Protein AF-A0A5C6TUW5-F1 (afdb_monomer)

Radius of gyration: 16.86 Å; Cα contacts (8 Å, |Δi|>4): 86; chains: 1; bounding box: 33×36×42 Å

Sequence (82 aa):
MKFKTYLLSYNYQGAQWSAEIKAASFDDARSRLRSLGLNGQVDGELIARIPANTITHFPVSILLPVIVATRNFLHRLFRTRP

Mean predicted aligned error: 11.5 Å

Organism: NCBI:txid1176539

Nearest PDB structures (foldseek):
  4njc-assembly3_C  TM=6.144E-01  e=1.165E+00  Geobacillus stearothermophilus
  4l5n-assembly6_F  TM=4.043E-01  e=1.031E+00  Bacillus phage PZA
  8ail-assembly1_J  TM=3.897E-01  e=2.914E+00  Bacillus phage VMY22
  2flp-assembly1_A-2  TM=3.623E-01  e=3.956E+00  Homo sapiens

pLDDT: mean 81.51, std 13.59, range [49.88, 95.88]

Solvent-accessible surface area (backbone atoms only — not comparable to full-atom values): 5039 Å² total; per-residue (Å²): 137,70,71,43,47,29,36,31,40,33,67,56,95,93,40,83,44,76,50,79,44,79,20,73,44,73,66,50,42,48,52,50,41,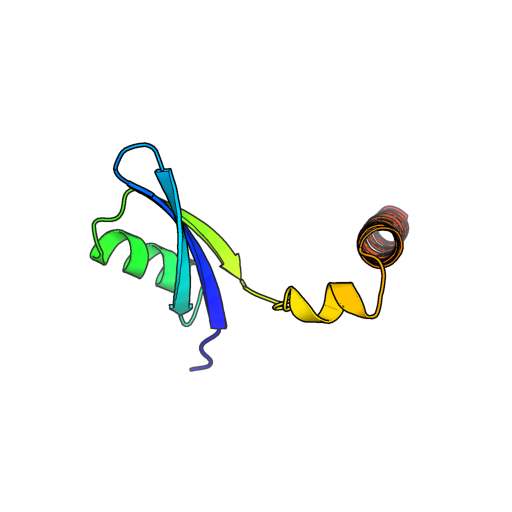54,75,69,70,52,74,54,48,72,79,44,73,62,86,76,85,82,60,76,77,55,45,79,81,45,60,61,85,54,57,55,55,50,55,50,48,52,51,53,50,51,56,53,62,67,69,70,66,134

Secondary structure (DSSP, 8-state):
---EEEEEEEEETTEEEEEEEEESSHHHHHHHHHHTT--EEEEEE------GGGTTTS-HHHHHHHHHHHHHHHHHHHTT--

Structure (mmCIF, N/CA/C/O backbone):
data_AF-A0A5C6TUW5-F1
#
_entry.id   AF-A0A5C6TUW5-F1
#
loop_
_atom_site.group_PDB
_atom_site.i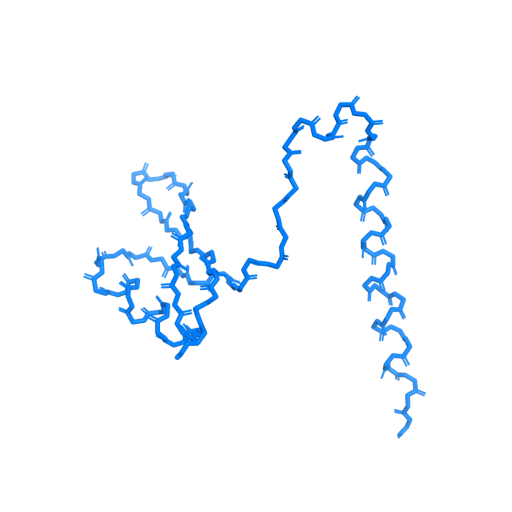d
_atom_site.type_symbol
_atom_site.label_atom_id
_atom_site.label_alt_id
_atom_site.label_comp_id
_atom_site.label_asym_id
_atom_site.label_entity_id
_atom_site.label_seq_id
_atom_site.pdbx_PDB_ins_code
_atom_site.Cartn_x
_atom_site.Cartn_y
_atom_site.Cartn_z
_atom_site.occupancy
_atom_site.B_iso_or_equiv
_atom_site.auth_seq_id
_atom_site.auth_comp_id
_atom_site.auth_asym_id
_atom_site.auth_atom_id
_atom_site.pdbx_PDB_model_num
ATOM 1 N N . MET A 1 1 ? 9.964 -15.343 -13.297 1.00 64.00 1 MET A N 1
ATOM 2 C CA . MET A 1 1 ? 9.055 -14.183 -13.127 1.00 64.00 1 MET A CA 1
ATOM 3 C C . MET A 1 1 ? 9.450 -13.430 -11.864 1.00 64.00 1 MET A C 1
ATOM 5 O O . MET A 1 1 ? 9.696 -14.083 -10.858 1.00 64.00 1 MET A O 1
ATOM 9 N N . LYS A 1 2 ? 9.570 -12.096 -11.909 1.00 87.12 2 LYS A N 1
ATOM 10 C CA . LYS A 1 2 ? 9.925 -11.277 -10.736 1.00 87.12 2 LYS A CA 1
ATOM 11 C C . LYS A 1 2 ? 8.647 -10.710 -10.122 1.00 87.12 2 LYS A C 1
ATOM 13 O O . LYS A 1 2 ? 7.948 -9.953 -10.785 1.00 87.12 2 LYS A O 1
ATOM 18 N N . PHE A 1 3 ? 8.344 -11.087 -8.884 1.00 91.75 3 PHE A N 1
ATOM 19 C CA . PHE A 1 3 ? 7.202 -10.539 -8.155 1.00 91.75 3 PHE A CA 1
ATOM 20 C C . PHE A 1 3 ? 7.566 -9.201 -7.515 1.00 91.75 3 PHE A C 1
ATOM 22 O O . PHE A 1 3 ? 8.657 -9.042 -6.964 1.00 91.75 3 PHE A O 1
ATOM 29 N N . LYS A 1 4 ? 6.631 -8.259 -7.585 1.00 93.62 4 LYS A N 1
ATOM 30 C CA . LYS A 1 4 ? 6.669 -6.954 -6.930 1.00 93.62 4 LYS A CA 1
ATOM 31 C C . LYS A 1 4 ? 5.573 -6.901 -5.875 1.00 93.62 4 LYS A C 1
ATOM 33 O O . LYS A 1 4 ? 4.582 -7.627 -5.970 1.00 93.62 4 LYS A O 1
ATOM 38 N N . THR A 1 5 ? 5.757 -6.057 -4.871 1.00 95.88 5 THR A N 1
ATOM 39 C CA . THR A 1 5 ? 4.729 -5.816 -3.858 1.00 95.88 5 THR A CA 1
ATOM 40 C C . THR A 1 5 ? 3.862 -4.656 -4.314 1.00 95.88 5 THR A C 1
ATOM 42 O O . THR A 1 5 ? 4.381 -3.600 -4.658 1.00 95.88 5 THR A O 1
ATOM 45 N N . TYR A 1 6 ? 2.551 -4.850 -4.307 1.00 94.88 6 TYR A N 1
ATOM 46 C CA . TYR A 1 6 ? 1.561 -3.824 -4.593 1.00 94.88 6 TYR A CA 1
ATOM 47 C C . TYR A 1 6 ? 0.744 -3.543 -3.340 1.00 94.88 6 TYR A C 1
ATOM 49 O O . TYR A 1 6 ? 0.422 -4.466 -2.590 1.00 94.88 6 TYR A O 1
ATOM 57 N N . LEU A 1 7 ? 0.412 -2.274 -3.129 1.00 95.19 7 LEU A N 1
ATOM 58 C CA . LEU A 1 7 ? -0.521 -1.853 -2.097 1.00 95.19 7 LEU A CA 1
ATOM 59 C C . LEU A 1 7 ? -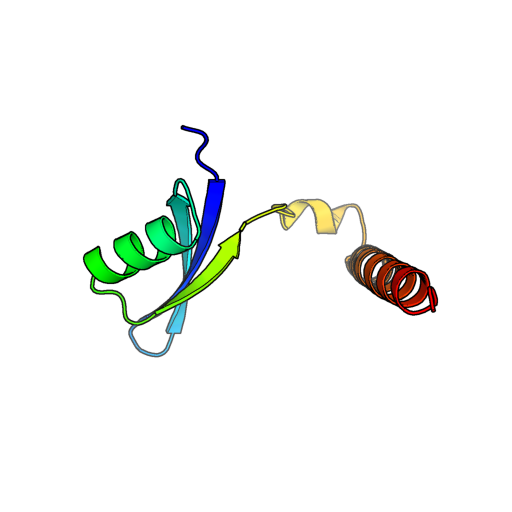1.932 -1.835 -2.685 1.00 95.19 7 LEU A C 1
ATOM 61 O O . LEU A 1 7 ? -2.142 -1.370 -3.809 1.00 95.19 7 LEU A O 1
ATOM 65 N N . LEU A 1 8 ? -2.888 -2.352 -1.927 1.00 93.94 8 LEU A N 1
ATOM 66 C CA . LEU A 1 8 ? -4.306 -2.263 -2.239 1.00 93.94 8 LEU A CA 1
ATOM 67 C C . LEU A 1 8 ? -5.053 -1.630 -1.076 1.00 93.94 8 LEU A C 1
ATOM 69 O O . LEU A 1 8 ? -4.703 -1.869 0.079 1.00 93.94 8 LEU A O 1
ATOM 73 N N . SER A 1 9 ? -6.100 -0.880 -1.394 1.00 93.06 9 SER A N 1
ATOM 74 C CA . SER A 1 9 ? -6.995 -0.259 -0.424 1.00 93.06 9 SER A CA 1
ATOM 75 C C . SER A 1 9 ? -8.432 -0.662 -0.707 1.00 93.06 9 SER A C 1
ATOM 77 O O . SER A 1 9 ? -8.871 -0.648 -1.857 1.00 93.06 9 SER A O 1
ATOM 79 N N . TYR A 1 10 ? -9.177 -1.023 0.330 1.00 92.25 10 TYR A N 1
ATOM 80 C CA . TYR A 1 10 ? -10.584 -1.406 0.235 1.00 92.25 10 TYR A CA 1
ATOM 81 C C . TYR A 1 10 ? -11.359 -0.908 1.453 1.00 92.25 10 TYR A C 1
ATOM 83 O O . TYR A 1 10 ? -10.790 -0.694 2.521 1.00 92.25 10 TYR A O 1
ATOM 91 N N . ASN A 1 11 ? -12.668 -0.730 1.294 1.00 90.94 11 ASN A N 1
ATOM 92 C CA . ASN A 1 11 ? -13.542 -0.320 2.388 1.00 90.94 11 ASN A CA 1
ATOM 93 C C . ASN A 1 11 ? -14.288 -1.530 2.944 1.00 90.94 11 ASN A C 1
ATOM 95 O O . ASN A 1 11 ? -14.885 -2.301 2.192 1.00 90.94 11 ASN A O 1
ATOM 99 N N . TYR A 1 12 ? -14.287 -1.675 4.266 1.00 87.75 12 TYR A N 1
ATOM 100 C CA . TYR A 1 12 ? -15.027 -2.719 4.963 1.00 87.75 12 TYR A CA 1
ATOM 101 C C . TYR A 1 12 ? -15.611 -2.162 6.261 1.00 87.75 12 TYR A C 1
ATOM 103 O O . TYR A 1 12 ? -14.886 -1.614 7.090 1.00 87.75 12 TYR A O 1
ATOM 111 N N . GLN A 1 13 ? -16.936 -2.275 6.412 1.00 90.38 13 GLN A N 1
ATOM 112 C CA . GLN A 1 13 ? -17.700 -1.745 7.554 1.00 90.38 13 GLN A CA 1
ATOM 113 C C . GLN A 1 13 ? -17.444 -0.253 7.847 1.00 90.38 13 GLN A C 1
ATOM 115 O O . GLN A 1 13 ? -17.328 0.161 8.994 1.00 90.38 13 GLN A O 1
ATOM 120 N N . GLY A 1 14 ? -17.326 0.568 6.798 1.00 89.81 14 GLY A N 1
ATOM 121 C CA . GLY A 1 14 ? -17.081 2.010 6.934 1.00 89.81 14 GLY A CA 1
ATOM 122 C C . GLY A 1 14 ? -15.641 2.388 7.301 1.00 89.81 14 GLY A C 1
ATOM 123 O O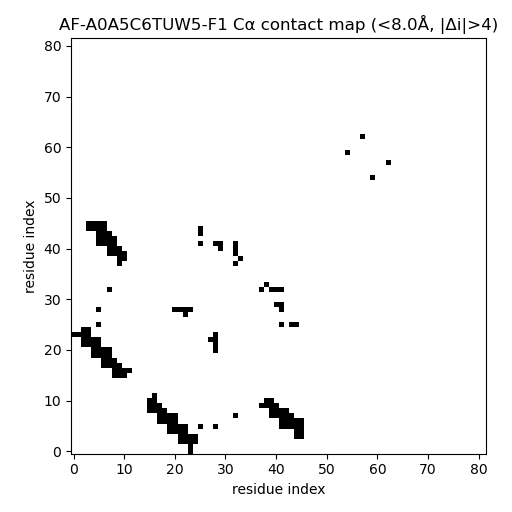 . GLY A 1 14 ? -15.331 3.574 7.350 1.00 89.81 14 GLY A O 1
ATOM 124 N N . ALA A 1 15 ? -14.753 1.411 7.505 1.00 91.44 15 ALA A N 1
ATOM 125 C CA . ALA A 1 15 ? -13.325 1.635 7.685 1.00 91.44 15 ALA A CA 1
ATOM 126 C C . ALA A 1 15 ? -12.560 1.363 6.384 1.00 91.44 15 ALA A C 1
ATOM 128 O O . ALA A 1 15 ? -12.873 0.421 5.647 1.00 91.44 15 ALA A O 1
ATOM 129 N N . GLN A 1 16 ? -11.537 2.177 6.121 1.00 91.62 16 GLN A N 1
ATOM 130 C CA . GLN A 1 16 ? -10.593 1.943 5.035 1.00 91.62 16 GLN A CA 1
ATOM 131 C C . GLN A 1 16 ? -9.470 1.030 5.528 1.00 91.62 16 GLN A C 1
ATOM 133 O O . GLN A 1 16 ? -8.814 1.311 6.531 1.00 91.62 16 GLN A O 1
ATOM 138 N N . TRP A 1 17 ? -9.243 -0.052 4.796 1.00 91.81 17 TRP A N 1
ATOM 139 C CA . TRP A 1 17 ? -8.185 -1.019 5.042 1.00 91.81 17 TRP A CA 1
ATOM 140 C C . TRP A 1 17 ? -7.193 -0.984 3.893 1.00 91.81 17 TRP A C 1
ATOM 142 O O . TRP A 1 17 ? -7.579 -0.810 2.736 1.00 91.81 17 TRP A O 1
ATOM 152 N N . SER A 1 18 ? -5.923 -1.216 4.209 1.00 91.44 18 SER A N 1
ATOM 153 C CA . SER A 1 18 ? -4.874 -1.389 3.210 1.00 91.44 18 SER A CA 1
ATOM 154 C C . SER A 1 18 ? -4.173 -2.722 3.428 1.00 91.44 18 SER A C 1
ATOM 156 O O . SER A 1 18 ? -3.920 -3.124 4.564 1.00 91.44 18 SER A O 1
ATOM 158 N N . ALA A 1 19 ? -3.863 -3.417 2.340 1.00 90.62 19 ALA A N 1
ATOM 159 C CA . ALA A 1 19 ? -3.126 -4.671 2.368 1.00 90.62 19 ALA A CA 1
ATOM 160 C C . ALA A 1 19 ? -2.033 -4.678 1.299 1.00 90.62 19 ALA A C 1
ATOM 162 O O . ALA A 1 19 ? -2.020 -3.865 0.375 1.00 90.62 19 ALA A O 1
ATOM 163 N N . GLU A 1 20 ? -1.113 -5.625 1.425 1.00 94.56 20 GLU A N 1
ATOM 164 C CA . GLU A 1 20 ? -0.048 -5.836 0.455 1.00 94.56 20 GLU A CA 1
ATOM 165 C C . GLU A 1 20 ? -0.273 -7.140 -0.293 1.00 94.56 20 GLU A C 1
ATOM 167 O O . GLU A 1 20 ? -0.591 -8.172 0.300 1.00 94.56 20 GLU A O 1
ATOM 172 N N . ILE A 1 21 ? -0.056 -7.107 -1.604 1.00 93.38 21 ILE A N 1
ATOM 173 C CA . ILE A 1 21 ? -0.138 -8.285 -2.454 1.00 93.38 21 ILE A CA 1
ATOM 174 C C . ILE A 1 21 ? 1.098 -8.402 -3.333 1.00 93.38 21 ILE A C 1
ATOM 176 O O . ILE A 1 21 ? 1.560 -7.435 -3.935 1.00 93.38 21 ILE A O 1
ATOM 180 N N . LYS A 1 22 ? 1.647 -9.612 -3.426 1.00 95.56 22 LYS A N 1
ATOM 181 C CA . LYS A 1 22 ? 2.708 -9.909 -4.389 1.00 95.56 22 LYS A CA 1
ATOM 182 C C . LYS A 1 22 ? 2.081 -10.212 -5.743 1.00 95.56 22 LYS A C 1
ATOM 184 O O . LYS A 1 22 ? 1.238 -11.101 -5.825 1.00 95.56 22 LYS A O 1
ATOM 189 N N . ALA A 1 23 ? 2.512 -9.522 -6.791 1.00 95.56 23 ALA A N 1
ATOM 190 C CA . ALA A 1 23 ? 2.043 -9.743 -8.156 1.00 95.56 23 ALA A CA 1
ATOM 191 C C . ALA A 1 23 ? 3.165 -9.497 -9.172 1.00 95.56 23 ALA A C 1
ATOM 193 O O . ALA A 1 23 ? 4.141 -8.803 -8.883 1.00 95.56 23 ALA A O 1
ATOM 194 N N . ALA A 1 24 ? 3.070 -10.118 -10.346 1.00 95.00 24 ALA A N 1
ATOM 195 C CA . ALA A 1 24 ? 4.070 -9.958 -11.403 1.00 95.00 24 ALA A CA 1
ATOM 196 C C . ALA A 1 24 ? 3.932 -8.611 -12.137 1.00 95.00 24 ALA A C 1
ATOM 198 O O . ALA A 1 24 ? 4.908 -8.094 -12.681 1.00 95.00 24 ALA A O 1
ATOM 199 N N . SER A 1 25 ? 2.727 -8.041 -12.138 1.00 94.75 25 SER A N 1
ATOM 200 C CA . SER A 1 25 ? 2.391 -6.758 -12.752 1.00 94.75 25 SER A CA 1
ATOM 201 C C . SER A 1 25 ? 1.217 -6.097 -12.026 1.00 94.75 25 SER A C 1
ATOM 203 O O . SER A 1 25 ? 0.565 -6.710 -11.176 1.00 94.75 25 SER A O 1
ATOM 205 N N . PHE A 1 26 ? 0.925 -4.847 -12.387 1.00 92.62 26 PHE A N 1
ATOM 206 C CA . PHE A 1 26 ? -0.234 -4.121 -11.870 1.00 92.62 26 PHE A CA 1
ATOM 207 C C . PHE A 1 26 ? -1.554 -4.808 -12.252 1.00 92.62 26 PHE A C 1
ATOM 209 O O . PHE A 1 26 ? -2.454 -4.932 -11.422 1.00 92.62 26 PHE A O 1
ATOM 216 N N . ASP A 1 27 ? -1.653 -5.320 -13.481 1.00 94.31 27 ASP A N 1
ATOM 217 C CA . ASP A 1 27 ? -2.836 -6.050 -13.944 1.00 94.31 27 ASP A CA 1
ATOM 218 C C . ASP A 1 27 ? -3.028 -7.373 -13.195 1.00 94.31 27 ASP A C 1
ATOM 220 O O . ASP A 1 27 ? -4.153 -7.705 -12.824 1.00 94.31 27 ASP A O 1
ATOM 224 N N . ASP A 1 28 ? -1.938 -8.090 -12.890 1.00 94.44 28 ASP A N 1
ATOM 225 C CA . ASP A 1 28 ? -1.979 -9.290 -12.043 1.00 94.44 28 ASP A CA 1
ATOM 226 C C . ASP A 1 28 ? -2.463 -8.934 -10.624 1.00 94.44 28 ASP A C 1
ATOM 228 O O . ASP A 1 28 ? -3.373 -9.574 -10.097 1.00 94.44 28 ASP A O 1
ATOM 232 N N . ALA A 1 29 ? -1.960 -7.843 -10.032 1.00 94.06 29 ALA A N 1
ATOM 233 C CA . ALA A 1 29 ? -2.434 -7.363 -8.730 1.00 94.06 29 ALA A CA 1
ATOM 234 C C . ALA A 1 29 ? -3.938 -7.040 -8.749 1.00 94.06 29 ALA A C 1
ATOM 236 O O . ALA A 1 29 ? -4.674 -7.431 -7.840 1.00 94.06 29 ALA A O 1
ATOM 237 N N . ARG A 1 30 ? -4.416 -6.379 -9.810 1.00 93.25 30 ARG A N 1
ATOM 238 C CA . ARG A 1 30 ? -5.833 -6.032 -9.984 1.00 93.25 30 ARG A CA 1
ATOM 239 C C . ARG A 1 30 ? -6.708 -7.267 -10.180 1.00 93.25 30 ARG A C 1
ATOM 241 O O . ARG A 1 30 ? -7.800 -7.334 -9.619 1.00 93.25 30 ARG A O 1
ATOM 248 N N . SER A 1 31 ? -6.235 -8.241 -10.954 1.00 94.00 31 SER A N 1
ATOM 249 C CA . SER A 1 31 ? -6.927 -9.515 -11.159 1.00 94.00 31 SER A CA 1
ATOM 250 C C . SER A 1 31 ? -7.081 -10.271 -9.840 1.00 94.00 31 SER A C 1
ATOM 252 O O . SER A 1 31 ? -8.168 -10.749 -9.518 1.00 94.00 31 SER A O 1
ATOM 254 N N . ARG A 1 32 ? -6.023 -10.304 -9.024 1.00 93.31 32 ARG A N 1
ATOM 255 C CA . ARG A 1 32 ? -6.066 -10.928 -7.699 1.00 93.31 32 ARG A CA 1
ATOM 256 C C . ARG A 1 32 ? -7.010 -10.202 -6.745 1.00 93.31 32 ARG A C 1
ATOM 258 O O . ARG A 1 32 ? -7.809 -10.860 -6.086 1.00 93.31 32 ARG A O 1
ATOM 265 N N . LEU A 1 33 ? -6.987 -8.868 -6.716 1.00 92.00 33 LEU A N 1
ATOM 266 C CA . LEU A 1 33 ? -7.926 -8.079 -5.911 1.00 92.00 33 LEU A CA 1
ATOM 267 C C . LEU A 1 33 ? -9.386 -8.421 -6.254 1.00 92.00 33 LEU A C 1
ATOM 269 O O . LEU A 1 33 ? -10.191 -8.650 -5.355 1.00 92.00 33 LEU A O 1
ATOM 273 N N . ARG A 1 34 ? -9.703 -8.538 -7.551 1.00 90.94 34 ARG A N 1
ATOM 274 C CA . ARG A 1 34 ? -11.032 -8.968 -8.012 1.00 90.94 34 ARG A CA 1
ATOM 275 C C . ARG A 1 34 ? -11.365 -10.395 -7.579 1.00 90.94 34 ARG A C 1
ATOM 277 O O . ARG A 1 34 ? -12.481 -10.633 -7.135 1.00 90.94 34 ARG A O 1
ATOM 284 N N . SER A 1 35 ? -10.412 -11.327 -7.663 1.00 91.62 35 SER A N 1
ATOM 285 C CA . SER A 1 35 ? -10.632 -12.716 -7.223 1.00 91.62 35 SER A CA 1
ATOM 286 C C . SER A 1 35 ? -10.881 -12.853 -5.718 1.00 91.62 35 SER A C 1
ATOM 288 O O . SER A 1 35 ? -11.533 -13.801 -5.297 1.00 91.62 35 SER A O 1
ATOM 290 N N . LEU A 1 36 ? -10.411 -11.892 -4.916 1.00 86.31 36 LEU A N 1
ATOM 291 C CA . LEU A 1 36 ? -10.673 -11.830 -3.477 1.00 86.31 36 LEU A CA 1
ATOM 292 C C . LEU A 1 36 ? -12.065 -11.264 -3.147 1.00 86.31 36 LEU A C 1
ATOM 294 O O . LEU A 1 36 ? -12.435 -11.218 -1.978 1.00 86.31 36 LEU A O 1
ATOM 298 N N . GLY A 1 37 ? -12.830 -10.806 -4.146 1.00 87.19 37 GLY A N 1
ATOM 299 C CA . GLY A 1 37 ? -14.154 -10.209 -3.941 1.00 87.19 37 GLY A CA 1
ATOM 300 C C . GLY A 1 37 ? -14.122 -8.870 -3.200 1.00 87.19 37 GLY A C 1
ATOM 301 O O . GLY A 1 37 ? -15.151 -8.409 -2.712 1.00 87.19 37 GLY A O 1
ATOM 302 N N . LEU A 1 38 ? -12.949 -8.240 -3.093 1.00 84.62 38 LEU A N 1
ATOM 303 C CA . LEU A 1 38 ? -12.792 -6.967 -2.401 1.00 84.62 38 LEU A CA 1
ATOM 304 C C . LEU A 1 38 ? -13.150 -5.814 -3.341 1.00 84.62 38 LEU A C 1
ATOM 306 O O . LEU A 1 38 ? -12.523 -5.624 -4.385 1.00 84.62 38 LEU A O 1
ATOM 310 N N . ASN A 1 39 ? -14.120 -4.995 -2.930 1.00 85.06 39 ASN A N 1
ATOM 311 C CA . ASN A 1 39 ? -14.408 -3.715 -3.572 1.00 85.06 39 ASN A CA 1
ATOM 312 C C . ASN A 1 39 ? -13.368 -2.679 -3.132 1.00 85.06 39 ASN A C 1
ATOM 314 O O . ASN A 1 39 ? -13.570 -1.907 -2.192 1.00 85.06 39 ASN A O 1
ATOM 318 N N . GLY A 1 40 ? -12.228 -2.709 -3.8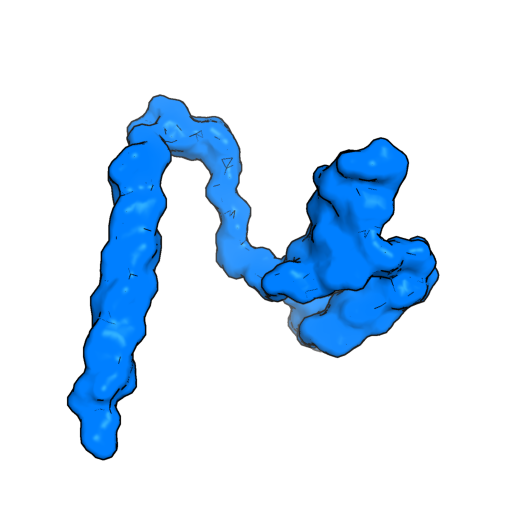15 1.00 88.50 40 GLY A N 1
ATOM 319 C CA . GLY A 1 40 ? -11.103 -1.820 -3.575 1.00 88.50 40 GLY A CA 1
ATOM 320 C C . GLY A 1 40 ? -10.369 -1.435 -4.853 1.00 88.50 40 GLY A C 1
ATOM 321 O O . GLY A 1 40 ? -10.804 -1.720 -5.971 1.00 88.50 40 GLY A O 1
ATOM 322 N N . GLN A 1 41 ? -9.212 -0.815 -4.674 1.00 93.69 41 GLN A N 1
ATOM 323 C CA . GLN A 1 41 ? -8.311 -0.421 -5.748 1.00 93.69 41 GLN A CA 1
ATOM 324 C C . GLN A 1 41 ? -6.872 -0.835 -5.437 1.00 93.69 41 GLN A C 1
ATOM 326 O O . GLN A 1 41 ? -6.500 -1.028 -4.281 1.00 93.69 41 GLN A O 1
ATOM 331 N N . VAL A 1 42 ? -6.065 -0.973 -6.487 1.00 94.56 42 VAL A N 1
ATOM 332 C CA . VAL A 1 42 ? -4.612 -1.120 -6.364 1.00 94.56 42 VAL A CA 1
ATOM 333 C C . VAL A 1 42 ? -4.018 0.285 -6.399 1.00 94.56 42 VAL A C 1
ATOM 335 O O . VAL A 1 42 ? -4.143 0.968 -7.413 1.00 94.56 42 VAL A O 1
ATOM 338 N N . ASP A 1 43 ? -3.396 0.714 -5.305 1.00 92.12 43 ASP A N 1
ATOM 339 C CA . ASP A 1 43 ? -2.861 2.074 -5.159 1.00 92.12 43 ASP A CA 1
ATOM 340 C C . ASP A 1 43 ? -1.505 2.240 -5.861 1.00 92.12 43 ASP A C 1
ATOM 342 O O . ASP A 1 43 ? -1.135 3.339 -6.269 1.00 92.12 43 ASP A O 1
ATOM 346 N N . GLY A 1 44 ? -0.764 1.141 -6.035 1.00 91.94 44 GLY A N 1
ATOM 347 C CA . GLY A 1 44 ? 0.500 1.134 -6.766 1.00 91.94 44 GLY A CA 1
ATOM 348 C C . GLY A 1 44 ? 1.503 0.112 -6.248 1.00 91.94 44 GLY A C 1
ATOM 349 O O . GLY A 1 44 ? 1.194 -0.723 -5.401 1.00 91.94 44 GLY A O 1
ATOM 350 N N . GLU A 1 45 ? 2.718 0.168 -6.790 1.00 94.38 45 GLU A N 1
ATOM 351 C CA . GLU A 1 45 ? 3.851 -0.648 -6.344 1.00 94.38 45 GLU A CA 1
ATOM 352 C C . GLU A 1 45 ? 4.457 -0.056 -5.062 1.00 94.38 45 GLU A C 1
ATOM 354 O O . GLU A 1 45 ? 4.764 1.136 -4.994 1.00 94.38 45 GLU A O 1
ATOM 359 N N . LEU A 1 46 ? 4.656 -0.893 -4.044 1.00 91.94 46 LEU A N 1
ATOM 360 C CA . LEU A 1 46 ? 5.336 -0.518 -2.812 1.00 91.94 46 LEU A CA 1
ATOM 361 C C . LEU A 1 46 ? 6.844 -0.427 -3.072 1.00 91.94 46 LEU A C 1
ATOM 363 O O . LEU A 1 46 ? 7.542 -1.438 -3.126 1.00 91.94 46 LEU A O 1
ATOM 367 N N . ILE A 1 47 ? 7.341 0.802 -3.207 1.00 89.00 47 ILE A N 1
ATOM 368 C CA 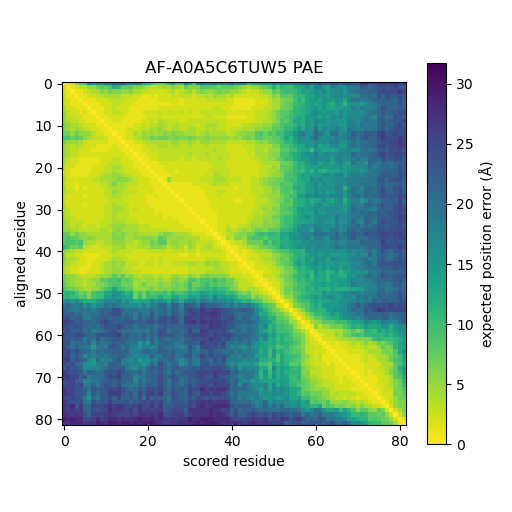. ILE A 1 47 ? 8.763 1.084 -3.463 1.00 89.00 47 ILE A CA 1
ATOM 369 C C . ILE A 1 47 ? 9.608 1.169 -2.187 1.00 89.00 47 ILE A C 1
ATOM 371 O O . ILE A 1 47 ? 10.809 0.916 -2.227 1.00 89.00 47 ILE A O 1
ATOM 375 N N . ALA A 1 48 ? 9.000 1.529 -1.055 1.00 80.44 48 ALA A N 1
ATOM 376 C CA . ALA A 1 48 ? 9.681 1.669 0.225 1.00 80.44 48 ALA A CA 1
ATOM 377 C C . ALA A 1 48 ? 8.683 1.543 1.379 1.00 80.44 48 ALA A C 1
ATOM 379 O O . ALA A 1 48 ? 7.573 2.069 1.308 1.00 80.44 48 ALA A O 1
ATOM 380 N N . ARG A 1 49 ? 9.104 0.891 2.466 1.00 79.44 49 ARG A N 1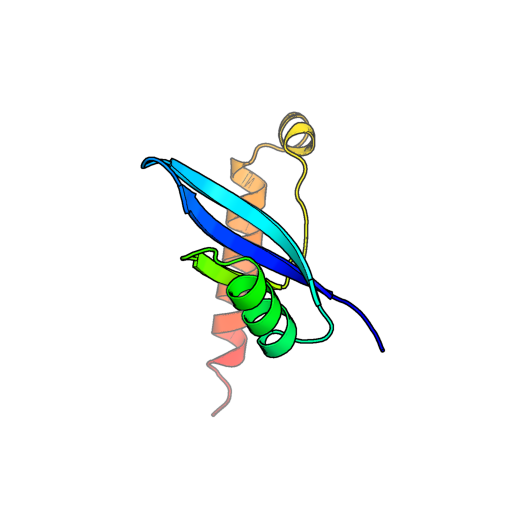
ATOM 381 C CA . ARG A 1 49 ? 8.389 0.890 3.744 1.00 79.44 49 ARG A CA 1
ATOM 382 C C . ARG A 1 49 ? 9.206 1.712 4.732 1.00 79.44 49 ARG A C 1
ATOM 384 O O . ARG A 1 49 ? 10.334 1.343 5.038 1.00 79.44 49 ARG A O 1
ATOM 391 N N . ILE A 1 50 ? 8.641 2.815 5.213 1.00 77.38 50 ILE A N 1
ATOM 392 C CA . ILE A 1 50 ? 9.257 3.641 6.256 1.00 77.38 50 ILE A CA 1
ATOM 393 C C . ILE A 1 50 ? 8.672 3.163 7.584 1.00 77.38 50 ILE A C 1
ATOM 395 O O . ILE A 1 50 ? 7.481 3.375 7.822 1.00 77.38 50 ILE A O 1
ATOM 399 N N . PRO A 1 51 ? 9.439 2.462 8.431 1.00 72.88 51 PRO A N 1
ATOM 400 C CA . PRO A 1 51 ? 8.884 1.961 9.668 1.00 72.88 51 PRO A CA 1
ATOM 401 C C . PRO A 1 51 ? 8.713 3.128 10.647 1.00 72.88 51 PRO A C 1
ATOM 403 O O . PRO A 1 51 ? 9.578 3.995 10.778 1.00 72.88 51 PRO A O 1
ATOM 406 N N . ALA A 1 52 ? 7.566 3.165 11.329 1.00 67.12 52 ALA A N 1
ATOM 407 C CA . ALA A 1 52 ? 7.189 4.278 12.203 1.00 67.12 52 ALA A CA 1
ATOM 408 C C . ALA A 1 52 ? 8.173 4.488 13.371 1.00 67.12 52 ALA A C 1
ATOM 410 O O . ALA A 1 52 ? 8.275 5.583 13.904 1.00 67.12 52 ALA A O 1
ATOM 411 N N . ASN A 1 53 ? 8.960 3.472 13.725 1.00 64.25 53 ASN A N 1
ATOM 412 C CA . ASN A 1 53 ? 10.039 3.562 14.713 1.00 6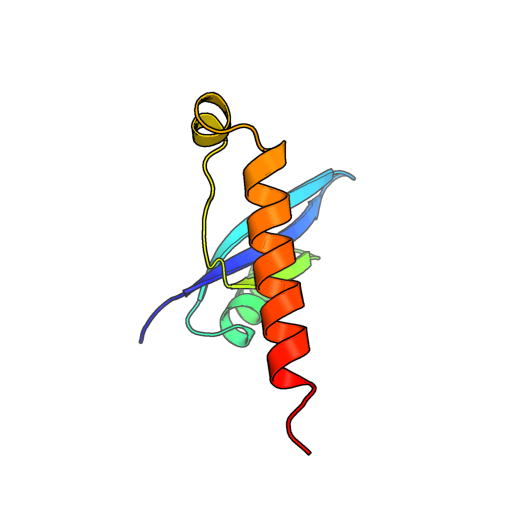4.25 53 ASN A CA 1
AT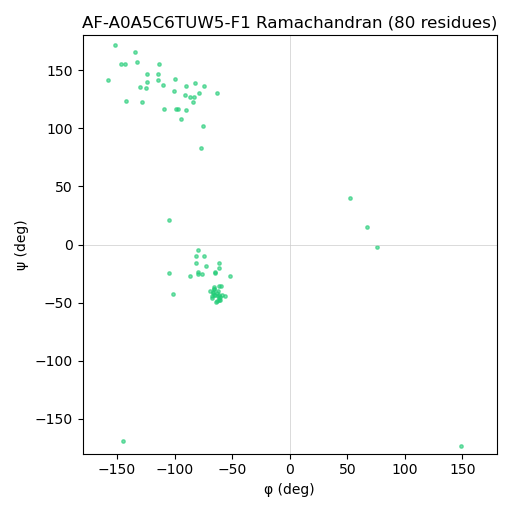OM 413 C C . ASN A 1 53 ? 11.304 4.293 14.209 1.00 64.25 53 ASN A C 1
ATOM 415 O O . ASN A 1 53 ? 12.199 4.567 14.999 1.00 64.25 53 ASN A O 1
ATOM 419 N N . THR A 1 54 ? 11.412 4.606 12.913 1.00 53.00 54 THR A N 1
ATOM 420 C CA . THR A 1 54 ? 12.517 5.425 12.370 1.00 53.00 54 THR A CA 1
ATOM 421 C C . THR A 1 54 ? 12.280 6.915 12.628 1.00 53.00 54 THR A C 1
ATOM 423 O O . THR A 1 54 ? 13.222 7.698 12.739 1.00 53.00 54 THR A O 1
ATOM 426 N N . ILE A 1 55 ? 11.014 7.298 12.808 1.00 53.34 55 ILE A N 1
ATOM 427 C CA . ILE A 1 55 ? 10.566 8.665 13.111 1.00 53.34 55 ILE A CA 1
ATOM 428 C C . ILE A 1 55 ? 11.078 9.140 14.480 1.00 53.34 55 ILE A C 1
ATOM 430 O O . ILE A 1 55 ? 11.240 10.336 14.707 1.00 53.34 55 ILE A O 1
ATOM 434 N N . THR A 1 56 ? 11.384 8.219 15.393 1.00 54.03 56 THR A N 1
ATOM 435 C CA . THR A 1 56 ? 11.919 8.555 16.718 1.00 54.03 56 THR A CA 1
ATOM 436 C C . THR A 1 56 ? 13.376 9.025 16.684 1.00 54.03 56 THR A C 1
ATOM 438 O O . THR A 1 56 ? 13.804 9.659 17.639 1.00 54.03 56 THR A O 1
ATOM 441 N N . HIS A 1 57 ? 14.136 8.750 15.613 1.00 57.88 57 HIS A N 1
ATOM 442 C CA . HIS A 1 57 ? 15.522 9.229 15.456 1.00 57.88 57 HIS A CA 1
ATOM 443 C C . HIS A 1 57 ? 15.669 10.380 14.450 1.00 57.88 57 HIS A C 1
ATOM 445 O O . HIS A 1 57 ? 16.598 11.174 14.572 1.00 57.88 57 HIS A O 1
ATOM 451 N N . PHE A 1 58 ? 14.747 10.514 13.491 1.00 57.28 58 PHE A N 1
ATOM 452 C CA . PHE A 1 58 ? 14.691 11.650 12.569 1.00 57.28 58 PHE A CA 1
ATOM 453 C C . PHE A 1 58 ? 13.283 12.242 12.570 1.00 57.28 58 PHE A C 1
ATOM 455 O O . PHE A 1 58 ? 12.332 11.528 12.241 1.00 57.28 58 PHE A O 1
ATOM 462 N N . PRO A 1 59 ? 13.110 13.537 12.886 1.00 65.44 59 PRO A N 1
ATOM 463 C CA . PRO A 1 59 ? 11.784 14.126 12.911 1.00 65.44 59 PRO A CA 1
ATOM 464 C C . PRO A 1 59 ? 11.170 14.088 11.501 1.00 65.44 59 PRO A C 1
ATOM 466 O O . PRO A 1 59 ? 11.789 14.501 10.516 1.00 65.44 59 PRO A O 1
ATOM 469 N N . VAL A 1 60 ? 9.928 13.596 11.398 1.00 59.88 60 VAL A N 1
ATOM 470 C CA . VAL A 1 60 ? 9.137 13.507 10.144 1.00 59.88 60 VAL A CA 1
ATOM 471 C C . VAL A 1 60 ? 9.079 14.840 9.396 1.00 59.88 60 VAL A C 1
ATOM 473 O O . VAL A 1 60 ? 8.984 14.857 8.168 1.00 59.88 60 VAL A O 1
ATOM 476 N N . SER A 1 61 ? 9.208 15.949 10.129 1.00 62.50 61 SER A N 1
ATOM 477 C CA . SER A 1 61 ? 9.289 17.308 9.598 1.00 62.50 61 SER A CA 1
ATOM 478 C C . SER A 1 61 ? 10.485 17.563 8.678 1.00 62.50 61 SER A C 1
ATOM 480 O O . SER A 1 61 ? 10.443 18.549 7.958 1.00 62.50 61 SER A O 1
ATOM 482 N N . ILE A 1 62 ? 11.517 16.711 8.659 1.00 68.81 62 ILE A N 1
ATOM 483 C CA . ILE A 1 62 ? 12.675 16.838 7.754 1.00 68.81 62 ILE A CA 1
ATOM 484 C C . ILE A 1 62 ? 12.556 15.870 6.571 1.00 68.81 62 ILE A C 1
ATOM 486 O O . ILE A 1 62 ? 12.793 16.245 5.424 1.00 68.81 62 ILE A O 1
ATOM 490 N N . LEU A 1 63 ? 12.137 14.630 6.826 1.00 68.56 63 LEU A N 1
ATOM 491 C CA . LEU A 1 63 ? 12.113 13.564 5.818 1.00 68.56 63 LEU A CA 1
ATOM 492 C C . LEU A 1 63 ? 11.077 13.811 4.712 1.00 68.56 63 LEU A C 1
ATOM 494 O O . LEU A 1 63 ? 11.387 13.659 3.529 1.00 68.56 63 LEU A O 1
ATOM 498 N N . LEU A 1 64 ? 9.864 14.238 5.078 1.00 69.94 64 LEU A N 1
ATOM 499 C CA . LEU A 1 64 ? 8.811 14.536 4.104 1.00 69.94 64 LEU A CA 1
ATOM 500 C C . LEU A 1 64 ? 9.178 15.702 3.166 1.00 69.94 64 LEU A C 1
ATOM 502 O O . LEU A 1 64 ? 9.067 15.514 1.952 1.00 69.94 64 LEU A O 1
ATOM 506 N N . PRO A 1 65 ? 9.661 16.867 3.650 1.00 72.06 65 PRO A N 1
ATOM 507 C CA . PRO A 1 65 ? 10.085 17.938 2.756 1.00 72.06 65 PRO A CA 1
ATOM 508 C C . PRO A 1 65 ? 11.234 17.534 1.845 1.00 72.06 65 PRO A C 1
ATOM 510 O O . PRO A 1 65 ? 11.229 17.960 0.700 1.00 72.06 65 PRO A O 1
ATOM 513 N N . VAL A 1 66 ? 12.185 16.708 2.296 1.00 76.19 66 VAL A N 1
ATOM 514 C CA . VAL A 1 66 ? 13.276 16.235 1.428 1.00 76.19 66 VAL A CA 1
ATOM 515 C C . VAL A 1 66 ? 12.720 15.387 0.288 1.00 76.19 66 VAL A C 1
ATOM 517 O O . VAL A 1 66 ? 13.003 15.681 -0.868 1.00 76.19 66 VAL A O 1
ATOM 520 N N . ILE A 1 67 ? 11.857 14.407 0.574 1.00 80.75 67 ILE A N 1
ATOM 521 C CA . ILE A 1 67 ? 11.236 13.567 -0.465 1.00 80.75 67 ILE A CA 1
ATOM 522 C C . ILE A 1 67 ? 10.412 14.423 -1.441 1.00 80.75 67 ILE A C 1
ATOM 524 O O . ILE A 1 67 ? 10.517 14.263 -2.661 1.00 80.75 67 ILE A O 1
ATOM 528 N N . VAL A 1 68 ? 9.614 15.360 -0.922 1.00 79.06 68 VAL A N 1
ATOM 529 C CA . VAL A 1 68 ? 8.794 16.267 -1.740 1.00 79.06 68 VAL A CA 1
ATOM 530 C C . VAL A 1 68 ? 9.669 17.217 -2.559 1.00 79.06 68 VAL A C 1
ATOM 532 O O . VAL A 1 68 ? 9.394 17.421 -3.740 1.00 79.06 68 VAL A O 1
ATOM 535 N N . ALA A 1 69 ? 10.743 17.758 -1.981 1.00 77.00 69 ALA A N 1
ATOM 536 C CA . ALA A 1 69 ? 11.684 18.640 -2.660 1.00 77.00 69 ALA A CA 1
ATOM 537 C C . ALA A 1 69 ? 12.434 17.896 -3.761 1.00 77.00 69 ALA A C 1
ATOM 539 O O . ALA A 1 69 ? 12.514 18.409 -4.871 1.00 77.00 69 ALA A O 1
ATOM 540 N N . THR A 1 70 ? 12.900 16.669 -3.514 1.00 80.06 70 THR A N 1
ATOM 541 C CA . THR A 1 70 ? 13.524 15.829 -4.541 1.00 80.06 70 THR A CA 1
ATOM 542 C C . THR A 1 70 ? 12.543 15.537 -5.672 1.00 80.06 70 THR A C 1
ATOM 544 O O . THR A 1 70 ? 12.892 15.717 -6.836 1.00 80.06 70 THR A O 1
ATOM 547 N N . ARG A 1 71 ? 11.291 15.169 -5.365 1.00 78.25 71 ARG A N 1
ATOM 548 C CA . ARG A 1 71 ? 10.256 14.947 -6.386 1.00 78.25 71 ARG A CA 1
ATOM 549 C C . ARG A 1 71 ? 9.966 16.214 -7.195 1.00 78.25 71 ARG A C 1
ATOM 551 O O . ARG A 1 71 ? 9.939 16.150 -8.422 1.00 78.25 71 ARG A O 1
ATOM 558 N N . ASN A 1 72 ? 9.770 17.356 -6.536 1.00 80.75 72 ASN A N 1
ATOM 559 C CA . ASN A 1 72 ? 9.493 18.635 -7.197 1.00 80.75 72 ASN A CA 1
ATOM 560 C C . ASN A 1 72 ? 10.684 19.120 -8.027 1.00 80.75 72 ASN A C 1
ATOM 562 O O . ASN A 1 72 ? 10.500 19.643 -9.123 1.00 80.75 72 ASN A O 1
ATOM 566 N N . PHE A 1 73 ? 11.903 18.922 -7.532 1.00 77.19 73 PHE A N 1
ATOM 567 C CA . PHE A 1 73 ? 13.135 19.270 -8.225 1.00 77.19 73 PHE A CA 1
ATOM 568 C C . PHE A 1 73 ? 13.350 18.399 -9.464 1.00 77.19 73 PHE A C 1
ATOM 570 O O . PHE A 1 73 ? 13.598 18.933 -10.543 1.00 77.19 73 PHE A O 1
ATOM 577 N N . LEU A 1 74 ? 13.158 17.080 -9.351 1.00 75.25 74 LEU A N 1
ATOM 578 C CA . LEU A 1 74 ? 13.197 16.162 -10.491 1.00 75.25 74 LEU A CA 1
ATOM 579 C C . LEU A 1 74 ? 12.118 16.522 -11.518 1.00 75.25 74 LEU A C 1
ATOM 581 O O . LEU A 1 74 ? 12.422 16.677 -12.696 1.00 75.25 74 LEU A O 1
ATOM 585 N N . HIS A 1 75 ? 10.877 16.753 -11.084 1.00 71.50 75 HIS A N 1
ATOM 586 C CA . HIS A 1 75 ? 9.801 17.175 -11.982 1.00 71.50 75 HIS A CA 1
ATOM 587 C C . HIS A 1 75 ? 10.118 18.507 -12.686 1.00 71.50 75 HIS A C 1
ATOM 589 O O . HIS A 1 75 ? 9.787 18.689 -13.856 1.00 71.50 75 HIS A O 1
ATOM 595 N N . ARG A 1 76 ? 10.791 19.440 -12.003 1.00 68.44 76 ARG A N 1
ATOM 596 C CA . ARG A 1 76 ? 11.241 20.707 -12.593 1.00 68.44 76 ARG A CA 1
ATOM 597 C C . ARG A 1 76 ? 12.366 20.506 -13.610 1.00 68.44 76 ARG A C 1
ATOM 599 O O . ARG A 1 76 ? 12.318 21.135 -14.659 1.00 68.44 76 ARG A O 1
ATOM 606 N N . LEU A 1 77 ? 13.315 19.612 -13.338 1.00 74.12 77 LEU A N 1
ATOM 607 C CA . LEU A 1 77 ? 14.413 19.270 -14.251 1.00 74.12 77 LEU A CA 1
ATOM 608 C C . LEU A 1 77 ? 13.933 18.573 -15.531 1.00 74.12 77 LEU A C 1
ATOM 610 O O . LEU A 1 77 ? 14.465 18.834 -16.608 1.00 74.12 77 LEU A O 1
ATOM 614 N N . PHE A 1 78 ? 12.915 17.715 -15.438 1.00 66.25 78 PHE A N 1
ATOM 615 C CA . PHE A 1 78 ? 12.364 17.017 -16.604 1.00 66.25 78 PHE A CA 1
ATOM 616 C C . PHE A 1 78 ? 11.371 17.858 -17.420 1.00 66.25 78 PHE A C 1
ATOM 618 O O . PHE A 1 78 ? 11.112 17.526 -18.572 1.00 66.25 78 PHE A O 1
ATOM 625 N N . ARG A 1 79 ? 10.851 18.970 -16.879 1.00 61.22 79 ARG A N 1
ATOM 626 C CA . ARG A 1 79 ? 9.959 19.897 -17.605 1.00 61.22 79 ARG A CA 1
ATOM 627 C C . ARG A 1 79 ? 10.709 20.895 -18.504 1.00 61.22 79 ARG A C 1
ATOM 629 O O . ARG A 1 79 ? 10.076 21.589 -19.288 1.00 61.22 79 ARG A O 1
ATOM 636 N N . THR A 1 80 ? 12.037 20.979 -18.404 1.00 56.00 80 THR A N 1
ATOM 637 C CA . THR A 1 80 ? 12.874 21.949 -19.139 1.00 56.00 80 THR A CA 1
ATOM 638 C C . THR A 1 80 ? 13.668 21.356 -20.307 1.00 56.00 80 THR A C 1
ATOM 640 O O . THR A 1 80 ? 14.660 21.953 -20.719 1.00 56.00 80 THR A O 1
ATOM 643 N N . ARG A 1 81 ? 13.272 20.205 -20.865 1.00 49.88 81 ARG A N 1
ATOM 644 C CA . ARG A 1 81 ? 13.767 19.800 -22.190 1.00 49.88 81 ARG A CA 1
ATOM 645 C C . ARG A 1 81 ? 12.713 20.148 -23.256 1.00 49.88 81 ARG A C 1
ATOM 647 O O . ARG A 1 81 ? 11.600 19.643 -23.115 1.00 49.88 81 ARG A O 1
ATOM 654 N N . PRO A 1 82 ? 13.029 21.046 -24.213 1.00 51.31 82 PRO A N 1
ATOM 655 C CA . PRO A 1 82 ? 12.164 21.368 -25.348 1.00 51.31 82 PRO A CA 1
ATOM 656 C C . PRO A 1 82 ? 11.991 20.177 -26.295 1.00 51.31 82 PRO A C 1
ATOM 658 O O . PRO A 1 82 ? 12.876 19.287 -26.294 1.00 51.31 82 PRO A O 1
#

Foldseek 3Di:
DDWFKWKKWADDPNDIDIDIDTAPDLVRVVVVCVVVVTPIHTPGTCPDDDDPVVCVVPPPVVVVCVVVVVVVVVVVVVVPDD